Protein AF-A0A949Y1M4-F1 (afdb_monomer_lite)

pLDDT: mean 75.25, std 19.99, range [43.28, 97.19]

Structure (mmCIF, N/CA/C/O backbon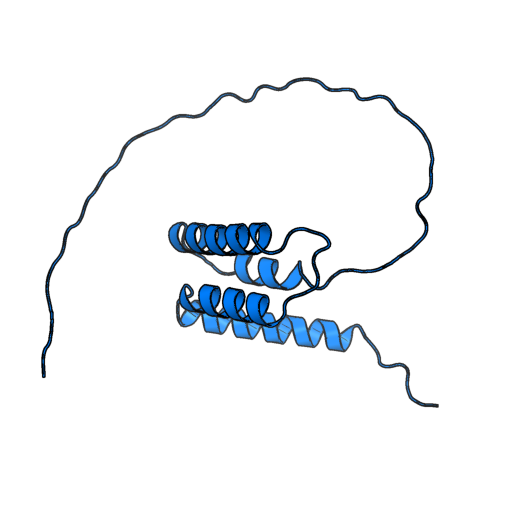e):
data_AF-A0A949Y1M4-F1
#
_entry.id   AF-A0A949Y1M4-F1
#
loop_
_atom_site.group_PDB
_atom_site.id
_atom_site.type_symbol
_atom_site.label_atom_id
_atom_site.label_alt_id
_atom_site.label_comp_id
_atom_site.label_asym_id
_atom_site.label_entity_id
_atom_site.label_seq_id
_atom_site.pdbx_PDB_ins_code
_atom_site.Cartn_x
_atom_site.Cartn_y
_atom_site.Cartn_z
_atom_site.occupancy
_atom_site.B_iso_or_equiv
_atom_site.auth_seq_id
_atom_site.auth_comp_id
_atom_site.auth_asym_id
_atom_site.auth_atom_id
_atom_site.pdbx_PDB_model_num
ATOM 1 N N . MET A 1 1 ? -15.031 -30.720 11.401 1.00 48.78 1 MET A N 1
ATOM 2 C CA . MET A 1 1 ? -14.878 -30.123 12.746 1.00 48.78 1 MET A CA 1
ATOM 3 C C . MET A 1 1 ? -13.422 -30.200 13.175 1.00 48.78 1 MET A C 1
ATOM 5 O O . MET A 1 1 ? -12.909 -31.309 13.247 1.00 48.78 1 MET A O 1
ATOM 9 N N . LYS A 1 2 ? -12.773 -29.058 13.429 1.00 43.28 2 LYS A N 1
ATOM 10 C CA . LYS A 1 2 ? -11.653 -28.899 14.378 1.00 43.28 2 LYS A CA 1
ATOM 11 C C . LYS A 1 2 ? -11.369 -27.405 14.542 1.00 43.28 2 LYS A C 1
ATOM 13 O O . LYS A 1 2 ? -10.794 -26.754 13.681 1.00 43.28 2 LYS A O 1
ATOM 18 N N . THR A 1 3 ? -11.913 -26.878 15.628 1.00 61.84 3 THR A N 1
ATOM 19 C CA . THR A 1 3 ? -11.727 -25.536 16.171 1.00 61.84 3 THR A CA 1
ATOM 20 C C . THR A 1 3 ? -10.428 -25.486 16.967 1.00 61.84 3 THR A C 1
ATOM 22 O O . THR A 1 3 ? -10.272 -26.290 17.884 1.00 61.84 3 THR A O 1
ATOM 25 N N . TYR A 1 4 ? -9.565 -24.506 16.705 1.00 66.38 4 TYR A N 1
ATOM 26 C CA . TYR A 1 4 ? -8.532 -24.098 17.659 1.00 66.38 4 TYR A CA 1
ATOM 27 C C . TYR A 1 4 ? -8.862 -22.690 18.152 1.00 66.38 4 TYR A C 1
ATOM 29 O O . TYR A 1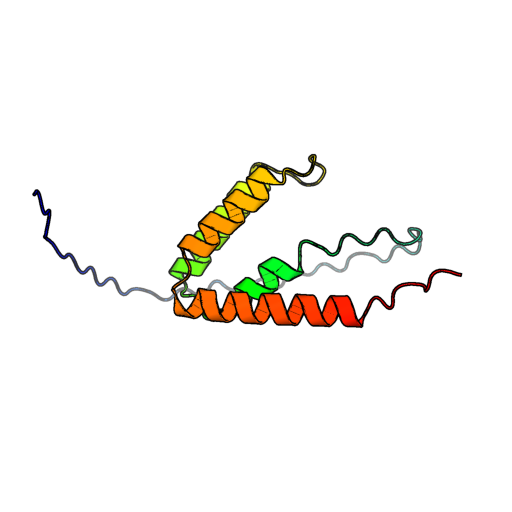 4 ? -8.671 -21.689 17.468 1.00 66.38 4 TYR A O 1
ATOM 37 N N . ARG A 1 5 ? -9.481 -22.676 19.334 1.00 59.00 5 ARG A N 1
ATOM 38 C CA . ARG A 1 5 ? -9.594 -21.538 20.248 1.00 59.00 5 ARG A CA 1
ATOM 39 C C . ARG A 1 5 ? -8.311 -21.458 21.085 1.00 59.00 5 ARG A C 1
ATOM 41 O O . ARG A 1 5 ? -7.649 -22.482 21.234 1.00 59.00 5 ARG A O 1
ATOM 48 N N . SER A 1 6 ? -8.108 -20.293 21.712 1.00 49.25 6 SER A N 1
ATOM 49 C CA . SER A 1 6 ? -7.159 -20.004 22.809 1.00 49.25 6 SER A CA 1
ATOM 50 C C . SER A 1 6 ? -5.734 -19.636 22.354 1.00 49.25 6 SER A C 1
ATOM 52 O O . SER A 1 6 ? -5.192 -20.299 21.487 1.00 49.25 6 SER A O 1
ATOM 54 N N . LEU A 1 7 ? -5.042 -18.609 22.868 1.00 51.72 7 LEU A N 1
ATOM 55 C CA . LEU A 1 7 ? -5.206 -17.794 24.080 1.00 51.72 7 LEU A CA 1
ATOM 56 C C . LEU A 1 7 ? -4.389 -16.482 23.964 1.00 51.72 7 LEU A C 1
ATOM 58 O O . LEU A 1 7 ? -3.354 -16.442 23.305 1.00 51.72 7 LEU A O 1
ATOM 62 N N . LEU A 1 8 ? -4.887 -15.449 24.653 1.00 54.25 8 LEU A N 1
ATOM 63 C CA . LEU A 1 8 ? -4.215 -14.262 25.213 1.00 54.25 8 LEU A CA 1
ATOM 64 C C . LEU A 1 8 ? -2.692 -14.347 25.402 1.00 54.25 8 LEU A C 1
ATOM 66 O O . LEU A 1 8 ? -2.249 -15.297 26.031 1.00 54.25 8 LEU A O 1
ATOM 70 N N . VAL A 1 9 ? -1.975 -13.251 25.108 1.00 50.88 9 VAL A N 1
ATOM 71 C CA . VAL A 1 9 ? -1.079 -12.582 26.081 1.00 50.88 9 VAL A CA 1
ATOM 72 C C . VAL A 1 9 ? -1.037 -11.079 25.775 1.00 50.88 9 VAL A C 1
ATOM 74 O O . VAL A 1 9 ? -0.671 -10.657 24.680 1.00 50.88 9 VAL A O 1
ATOM 77 N N . ALA A 1 10 ? -1.426 -10.276 26.764 1.00 49.97 10 ALA A N 1
ATOM 78 C CA . ALA A 1 10 ? -1.159 -8.848 26.832 1.00 49.97 10 ALA A CA 1
ATOM 79 C C . ALA A 1 10 ? 0.299 -8.622 27.256 1.00 49.97 10 ALA A C 1
ATOM 81 O O . ALA A 1 10 ? 0.754 -9.238 28.217 1.00 49.97 10 ALA A O 1
ATOM 82 N N . ALA A 1 11 ? 1.005 -7.711 26.592 1.00 56.59 11 ALA A N 1
ATOM 83 C CA . ALA A 1 11 ? 2.277 -7.192 27.080 1.00 56.59 11 ALA A CA 1
ATOM 84 C C . ALA A 1 11 ? 2.285 -5.668 26.936 1.00 56.59 11 ALA A C 1
ATOM 86 O O . ALA A 1 11 ? 2.531 -5.107 25.871 1.00 56.59 11 ALA A O 1
ATOM 87 N N . LEU A 1 12 ? 1.951 -5.023 28.053 1.00 49.97 12 LEU A N 1
ATOM 88 C CA . LEU A 1 12 ? 2.283 -3.643 28.366 1.00 49.97 12 LEU A CA 1
ATOM 89 C C . LEU A 1 12 ? 3.812 -3.514 28.418 1.00 49.97 12 LEU A C 1
ATOM 91 O O . LEU A 1 12 ? 4.437 -4.111 29.291 1.00 49.97 12 LEU A O 1
ATOM 95 N N . CYS A 1 13 ? 4.392 -2.673 27.567 1.00 48.31 13 CYS A N 1
ATOM 96 C CA . CYS A 1 13 ? 5.678 -2.040 27.846 1.00 48.31 13 CYS A CA 1
ATOM 97 C C . CYS A 1 13 ? 5.569 -0.549 27.518 1.00 48.31 13 CYS A C 1
ATOM 99 O O . CYS A 1 13 ? 5.557 -0.142 26.359 1.00 48.31 13 CYS A O 1
ATOM 101 N N . ALA A 1 14 ? 5.446 0.248 28.577 1.00 52.06 14 ALA A N 1
ATOM 102 C CA . ALA A 1 14 ? 5.830 1.653 28.594 1.00 52.06 14 ALA A CA 1
ATOM 103 C C . ALA A 1 14 ? 7.368 1.775 28.636 1.00 52.06 14 ALA A C 1
ATOM 105 O O . ALA A 1 14 ? 8.020 0.796 28.994 1.00 52.06 14 ALA A O 1
ATOM 106 N N . LEU A 1 15 ? 7.880 2.992 28.370 1.00 49.84 15 LEU A N 1
ATOM 107 C CA . LEU A 1 15 ? 9.282 3.490 28.378 1.00 49.84 15 LEU A CA 1
ATOM 108 C C . LEU A 1 15 ? 9.794 3.789 26.954 1.00 49.84 15 LEU A C 1
ATOM 110 O O . LEU A 1 15 ? 9.632 2.972 26.062 1.00 49.84 15 LEU A O 1
ATOM 114 N N . ALA A 1 16 ? 10.450 4.906 26.637 1.00 52.03 16 ALA A N 1
ATOM 115 C CA . ALA A 1 16 ? 10.819 6.108 27.376 1.00 52.03 16 ALA A CA 1
ATOM 116 C C . ALA A 1 16 ? 11.228 7.201 26.361 1.00 52.03 16 ALA A C 1
ATOM 118 O O . ALA A 1 16 ? 11.485 6.930 25.190 1.00 52.03 16 ALA A O 1
ATOM 119 N N . VAL A 1 17 ? 11.276 8.435 26.858 1.00 54.06 17 VAL A N 1
ATOM 120 C CA . VAL A 1 17 ? 11.705 9.682 26.211 1.00 54.06 17 VAL A CA 1
ATOM 121 C C . VAL A 1 17 ? 13.127 9.601 25.637 1.00 54.06 17 VAL A C 1
ATOM 123 O O . VAL A 1 17 ? 14.032 9.079 26.281 1.00 54.06 17 VAL A O 1
ATOM 126 N N . GLY A 1 18 ? 13.334 10.225 24.474 1.00 44.38 18 GLY A N 1
ATOM 127 C CA . GLY A 1 18 ? 14.658 10.542 23.937 1.00 44.38 18 GLY A CA 1
ATOM 128 C C . GLY A 1 18 ? 14.554 11.398 22.676 1.00 44.38 18 GLY A C 1
ATOM 129 O O . GLY A 1 18 ? 14.361 10.870 21.586 1.00 44.38 18 GLY A O 1
ATOM 130 N N . ALA A 1 19 ? 14.649 12.720 22.824 1.00 46.59 19 ALA A N 1
ATOM 131 C CA . ALA A 1 19 ? 14.777 13.652 21.706 1.00 46.59 19 ALA A CA 1
ATOM 132 C C . ALA A 1 19 ? 16.255 13.750 21.286 1.00 46.59 19 ALA A C 1
ATOM 134 O O . ALA A 1 19 ? 17.078 14.118 22.127 1.00 46.59 19 ALA A O 1
ATOM 135 N N . PRO A 1 20 ? 16.625 13.465 20.024 1.00 51.38 20 PRO A N 1
ATOM 136 C CA . PRO A 1 20 ? 17.943 13.813 19.521 1.00 51.38 20 PRO A CA 1
ATOM 137 C C . PRO A 1 20 ? 17.950 15.249 18.977 1.00 51.38 20 PRO A C 1
ATOM 139 O O . PRO A 1 20 ? 17.047 15.681 18.260 1.00 51.38 20 PRO A O 1
ATOM 142 N N . ALA A 1 21 ? 18.992 15.973 19.376 1.00 49.97 21 ALA A N 1
ATOM 143 C CA . ALA A 1 21 ? 19.300 17.353 19.046 1.00 49.97 21 ALA A CA 1
ATOM 144 C C . ALA A 1 21 ? 19.302 17.641 17.533 1.00 49.97 21 ALA A C 1
ATOM 146 O O . ALA A 1 21 ? 19.820 16.865 16.731 1.00 49.97 21 ALA A O 1
ATOM 147 N N . LEU A 1 22 ? 18.763 18.804 17.159 1.00 49.12 22 LEU A N 1
ATOM 148 C CA . LEU A 1 22 ? 18.886 19.379 15.822 1.00 49.12 22 LEU A CA 1
ATOM 149 C C . LEU A 1 22 ? 20.293 19.969 15.652 1.00 49.12 22 LEU A C 1
ATOM 151 O O . LEU A 1 22 ? 20.603 21.018 16.212 1.00 49.12 22 LEU A O 1
ATOM 155 N N . SER A 1 23 ? 21.135 19.312 14.857 1.00 50.69 23 SER A N 1
ATOM 156 C CA . SER A 1 23 ? 22.326 19.934 14.275 1.00 50.69 23 SER A CA 1
ATOM 157 C C . SER A 1 23 ? 21.911 20.757 13.054 1.00 50.69 23 SER A C 1
ATOM 159 O O . SER A 1 23 ? 21.496 20.204 12.038 1.00 50.69 23 SER A O 1
ATOM 161 N N . LEU A 1 24 ? 22.023 22.081 13.154 1.00 56.19 24 LEU A N 1
ATOM 162 C CA . LEU A 1 24 ? 21.994 22.994 12.012 1.00 56.19 24 LEU A CA 1
ATOM 163 C C . LEU A 1 24 ? 23.425 23.091 11.472 1.00 56.19 24 LEU A C 1
ATOM 165 O O . LEU A 1 24 ? 24.249 23.804 12.039 1.00 56.19 24 LEU A O 1
ATOM 169 N N . ALA A 1 25 ? 23.729 22.327 10.423 1.00 51.12 25 ALA A N 1
ATOM 170 C CA . ALA A 1 25 ? 24.955 22.491 9.655 1.00 51.12 25 ALA A CA 1
ATOM 171 C C . ALA A 1 25 ? 24.642 23.236 8.355 1.00 51.12 25 ALA A C 1
ATOM 173 O O . ALA A 1 25 ? 23.790 22.831 7.564 1.00 51.12 25 ALA A O 1
ATOM 174 N N . ASP A 1 26 ? 25.351 24.347 8.223 1.00 50.31 26 ASP A N 1
ATOM 175 C CA . ASP A 1 26 ? 25.450 25.274 7.111 1.00 50.31 26 ASP A CA 1
ATOM 176 C C . ASP A 1 26 ? 25.868 24.572 5.806 1.00 50.31 26 ASP A C 1
ATOM 178 O O . ASP A 1 26 ? 26.757 23.717 5.795 1.00 50.31 26 ASP A O 1
ATOM 182 N N . SER A 1 27 ? 25.218 24.914 4.695 1.00 52.00 27 SER A N 1
ATOM 183 C CA . SER A 1 27 ? 25.702 24.612 3.344 1.00 52.00 27 SER A CA 1
ATOM 184 C C . SER A 1 27 ? 25.136 25.641 2.373 1.00 52.00 27 SER A C 1
ATOM 186 O O . SER A 1 27 ? 24.126 25.424 1.703 1.00 52.00 27 SER A O 1
ATOM 188 N N . ILE A 1 28 ? 25.806 26.788 2.313 1.00 50.84 28 ILE A N 1
ATOM 189 C CA . ILE A 1 28 ? 25.755 27.698 1.169 1.00 50.84 28 ILE A CA 1
ATOM 190 C C . ILE A 1 28 ? 26.469 27.041 -0.021 1.00 50.84 28 ILE A C 1
ATOM 192 O O . ILE A 1 28 ? 27.693 27.049 -0.124 1.00 50.84 28 ILE A O 1
ATOM 196 N N . SER A 1 29 ? 25.700 26.438 -0.926 1.00 53.34 29 SER A N 1
ATOM 197 C CA . SER A 1 29 ? 26.195 26.018 -2.240 1.00 53.34 29 SER A CA 1
ATOM 198 C C . SER A 1 29 ? 25.868 27.080 -3.284 1.00 53.34 29 SER A C 1
ATOM 200 O O . SER A 1 29 ? 24.715 27.275 -3.658 1.00 53.34 29 SER A O 1
ATOM 202 N N . ASP A 1 30 ? 26.929 27.792 -3.656 1.00 46.94 30 ASP A N 1
ATOM 203 C CA . ASP A 1 30 ? 27.357 28.138 -5.013 1.00 46.94 30 ASP A CA 1
ATOM 204 C C . ASP A 1 30 ? 26.278 28.182 -6.112 1.00 46.94 30 ASP A C 1
ATOM 206 O O . ASP A 1 30 ? 25.680 27.179 -6.508 1.00 46.94 30 ASP A O 1
ATOM 210 N N . ALA A 1 31 ? 26.067 29.390 -6.631 1.00 45.16 31 ALA A N 1
ATOM 211 C CA . ALA A 1 31 ? 25.196 29.671 -7.754 1.00 45.16 31 ALA A CA 1
ATOM 212 C C . ALA A 1 31 ? 25.909 29.366 -9.082 1.00 45.16 31 ALA A C 1
ATOM 214 O O . ALA A 1 31 ? 26.753 30.137 -9.531 1.00 45.16 31 ALA A O 1
ATOM 215 N N . THR A 1 32 ? 25.497 28.297 -9.765 1.00 55.91 32 THR A N 1
ATOM 216 C CA . THR A 1 32 ? 25.799 28.083 -11.189 1.00 55.91 32 THR A CA 1
ATOM 217 C C . THR A 1 32 ? 24.553 28.387 -12.035 1.00 55.91 32 THR A C 1
ATOM 219 O O . THR A 1 32 ? 23.504 27.777 -11.810 1.00 55.91 32 THR A O 1
ATOM 222 N N . PRO A 1 33 ? 24.608 29.310 -13.014 1.00 51.59 33 PRO A N 1
ATOM 223 C CA . PRO A 1 33 ? 23.480 29.585 -13.893 1.00 51.59 33 PRO A CA 1
ATOM 224 C C . PRO A 1 33 ? 23.446 28.647 -15.110 1.00 51.59 33 PRO A C 1
ATOM 226 O O . PRO A 1 33 ? 24.425 28.493 -15.832 1.00 51.59 33 PRO A O 1
ATOM 229 N N . GLY A 1 34 ? 22.250 28.120 -15.387 1.00 54.72 34 GLY A N 1
ATOM 230 C CA . GLY A 1 34 ? 21.713 28.045 -16.748 1.00 54.72 34 GLY A CA 1
ATOM 231 C C . GLY A 1 34 ? 22.158 26.885 -17.639 1.00 54.72 34 GLY A C 1
ATOM 232 O O . GLY A 1 34 ? 22.956 27.052 -18.553 1.00 54.72 34 GLY A O 1
ATOM 233 N N . THR A 1 35 ? 21.492 25.739 -17.513 1.00 50.72 35 THR A N 1
ATOM 234 C CA . THR A 1 35 ? 21.181 24.891 -18.675 1.00 50.72 35 THR A CA 1
ATOM 235 C C . THR A 1 35 ? 19.724 24.465 -18.557 1.00 50.72 35 THR A C 1
ATOM 237 O O . THR A 1 35 ? 19.330 23.814 -17.594 1.00 50.72 35 THR A O 1
ATOM 240 N N . THR A 1 36 ? 18.906 24.907 -19.506 1.00 59.91 36 THR A N 1
ATOM 241 C CA . THR A 1 36 ? 17.478 24.612 -19.646 1.00 59.91 36 THR A CA 1
ATOM 242 C C . THR A 1 36 ? 17.273 23.165 -20.107 1.00 59.91 36 THR A C 1
ATOM 244 O O . THR A 1 36 ? 17.645 22.842 -21.236 1.00 59.91 36 THR A O 1
ATOM 247 N N . PRO A 1 37 ? 16.643 22.275 -19.315 1.00 49.56 37 PRO A N 1
ATOM 248 C CA . PRO A 1 37 ? 16.116 21.032 -19.854 1.00 49.56 37 PRO A CA 1
ATOM 249 C C . PRO A 1 37 ? 14.782 21.298 -20.561 1.00 49.56 37 PRO A C 1
ATOM 251 O O . PRO A 1 37 ? 13.849 21.879 -20.005 1.00 49.56 37 PRO A O 1
ATOM 254 N N . ALA A 1 38 ? 14.730 20.866 -21.817 1.00 52.94 38 ALA A N 1
ATOM 255 C CA . ALA A 1 38 ? 13.561 20.891 -22.673 1.00 52.94 38 ALA A CA 1
ATOM 256 C C . ALA A 1 38 ? 12.381 20.075 -22.106 1.00 52.94 38 ALA A C 1
ATOM 258 O O . ALA A 1 38 ? 12.527 19.147 -21.312 1.00 52.94 38 ALA A O 1
ATOM 259 N N . SER A 1 39 ? 11.203 20.481 -22.568 1.00 53.12 39 SER A N 1
ATOM 260 C CA . SER A 1 39 ? 9.852 20.100 -22.166 1.00 53.12 39 SER A CA 1
ATOM 261 C C . SER A 1 39 ? 9.544 18.598 -22.033 1.00 53.12 39 SER A C 1
ATOM 263 O O . SER A 1 39 ? 9.762 17.810 -22.946 1.00 53.12 39 SER A O 1
ATOM 265 N N . SER A 1 40 ? 8.851 18.292 -20.931 1.00 53.88 40 SER A N 1
ATOM 266 C CA . SER A 1 40 ? 7.550 17.602 -20.897 1.00 53.88 40 SER A CA 1
ATOM 267 C C . SER A 1 40 ? 7.446 16.163 -21.417 1.00 53.88 40 SER A C 1
ATOM 269 O O . SER A 1 40 ? 6.890 15.902 -22.478 1.00 53.88 40 SER A O 1
ATOM 271 N N . ALA A 1 41 ? 7.790 15.203 -20.556 1.00 49.41 41 ALA A N 1
ATOM 272 C CA . ALA A 1 41 ? 7.141 13.892 -20.545 1.00 49.41 41 ALA A CA 1
ATOM 273 C C . ALA A 1 41 ? 6.499 13.696 -19.167 1.00 49.41 41 ALA A C 1
ATOM 275 O O . ALA A 1 41 ? 7.193 13.391 -18.203 1.00 49.41 41 ALA A O 1
ATOM 276 N N . ALA A 1 42 ? 5.191 13.938 -19.053 1.00 58.28 42 ALA A N 1
ATOM 277 C CA . ALA A 1 42 ? 4.446 13.827 -17.801 1.00 58.28 42 ALA A CA 1
ATOM 278 C C . ALA A 1 42 ? 4.356 12.362 -17.324 1.00 58.28 42 ALA A C 1
ATOM 280 O O . ALA A 1 42 ? 3.640 11.569 -17.939 1.00 58.28 42 ALA A O 1
ATOM 281 N N . PRO A 1 43 ? 4.978 11.974 -16.192 1.00 48.53 43 PRO A N 1
ATOM 282 C CA . PRO A 1 43 ? 4.812 10.657 -15.600 1.00 48.53 43 PRO A CA 1
ATOM 283 C C . PRO A 1 43 ? 4.015 10.822 -14.295 1.00 48.53 43 PRO A C 1
ATOM 285 O O . PRO A 1 43 ? 4.566 10.784 -13.195 1.00 48.53 43 PRO A O 1
ATOM 288 N N . HIS A 1 44 ? 2.703 11.060 -14.390 1.00 50.31 44 HIS A N 1
ATOM 289 C CA . HIS A 1 44 ? 1.869 11.424 -13.228 1.00 50.31 44 HIS A CA 1
ATOM 290 C C . HIS A 1 44 ? 0.929 10.319 -12.722 1.00 50.31 44 HIS A C 1
ATOM 292 O O . HIS A 1 44 ? -0.080 10.607 -12.089 1.00 50.31 44 HIS A O 1
ATOM 298 N N . HIS A 1 45 ? 1.251 9.038 -12.929 1.00 51.44 45 HIS A N 1
ATOM 299 C CA . HIS A 1 45 ? 0.333 7.960 -12.528 1.00 51.44 45 HIS A CA 1
ATOM 300 C C . HIS A 1 45 ? 0.573 7.359 -11.133 1.00 51.44 45 HIS A C 1
ATOM 302 O O . HIS A 1 45 ? -0.330 6.738 -10.578 1.00 51.44 45 HIS A O 1
ATOM 308 N N . HIS A 1 46 ? 1.760 7.529 -10.544 1.00 52.91 46 HIS A N 1
ATOM 309 C CA . HIS A 1 46 ? 2.109 6.854 -9.285 1.00 52.91 46 HIS A CA 1
ATOM 310 C C . HIS A 1 46 ? 1.770 7.646 -8.018 1.00 52.91 46 HIS A C 1
ATOM 312 O O . HIS A 1 46 ? 1.569 7.039 -6.970 1.00 52.91 46 HIS A O 1
ATOM 318 N N . ARG A 1 47 ? 1.705 8.982 -8.099 1.00 60.38 47 ARG A N 1
ATOM 319 C CA . ARG A 1 47 ? 1.526 9.839 -6.914 1.00 60.38 47 ARG A CA 1
ATOM 320 C C . ARG A 1 47 ? 0.094 9.814 -6.371 1.00 60.38 47 ARG A C 1
ATOM 322 O O . ARG A 1 47 ? -0.088 9.956 -5.171 1.00 60.38 47 ARG A O 1
ATOM 329 N N . GLY A 1 48 ? -0.901 9.592 -7.235 1.00 78.31 48 GLY A N 1
ATOM 330 C CA . GLY A 1 48 ? -2.315 9.631 -6.845 1.00 78.31 48 GLY A CA 1
ATOM 331 C C . GLY A 1 48 ? -2.717 8.496 -5.904 1.00 78.31 48 GLY A C 1
ATOM 332 O O . GLY A 1 48 ? -3.392 8.723 -4.909 1.00 78.31 48 GLY A O 1
ATOM 333 N N . TRP A 1 49 ? -2.258 7.272 -6.166 1.00 84.56 49 TRP A N 1
ATOM 334 C CA . TRP A 1 49 ? -2.699 6.116 -5.385 1.00 84.56 49 TRP A CA 1
ATOM 335 C C . TRP A 1 49 ? -2.141 6.084 -3.960 1.00 84.56 49 TRP A C 1
ATOM 337 O O . TRP A 1 49 ? -2.889 5.881 -3.006 1.00 84.56 49 TRP A O 1
ATOM 347 N N . THR A 1 50 ? -0.842 6.340 -3.792 1.00 83.25 50 THR A N 1
ATOM 348 C CA . THR A 1 50 ? -0.248 6.439 -2.454 1.00 83.25 50 THR A CA 1
ATOM 349 C C . THR A 1 50 ? -0.822 7.612 -1.666 1.00 83.25 50 THR A C 1
ATOM 351 O O . THR A 1 50 ? -1.008 7.476 -0.460 1.00 83.25 50 THR A O 1
ATOM 354 N N . ALA A 1 51 ? -1.151 8.727 -2.328 1.00 86.44 51 ALA A N 1
ATOM 355 C CA . ALA A 1 51 ? -1.824 9.851 -1.683 1.00 86.44 51 ALA A CA 1
ATOM 356 C C . ALA A 1 51 ? -3.216 9.461 -1.152 1.00 86.44 51 ALA A C 1
ATOM 358 O O . ALA A 1 51 ? -3.522 9.766 -0.004 1.00 86.44 51 ALA A O 1
ATOM 359 N N . MET A 1 52 ? -4.014 8.709 -1.924 1.00 89.38 52 MET A N 1
ATOM 360 C CA . MET A 1 52 ? -5.324 8.219 -1.462 1.00 89.38 52 MET A CA 1
ATOM 361 C C . MET A 1 52 ? -5.210 7.340 -0.210 1.00 89.38 52 MET A C 1
ATOM 363 O O . MET A 1 52 ? -6.004 7.477 0.715 1.00 89.38 52 MET A O 1
ATOM 367 N N . ILE A 1 53 ? -4.204 6.461 -0.142 1.00 89.06 53 ILE A N 1
ATOM 368 C CA . ILE A 1 53 ? -3.976 5.619 1.044 1.00 89.06 53 ILE A CA 1
ATOM 369 C 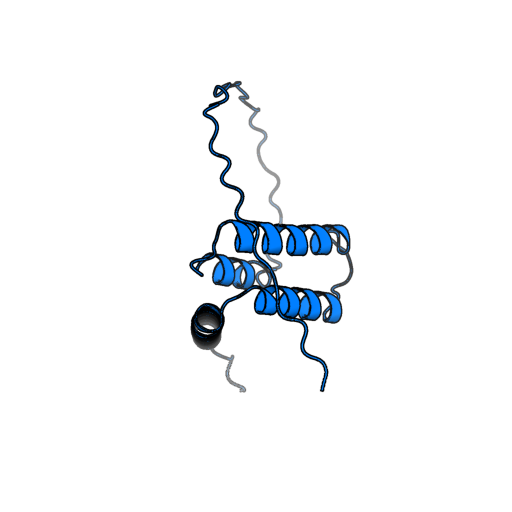C . ILE A 1 53 ? -3.592 6.461 2.265 1.00 89.06 53 ILE A C 1
ATOM 371 O O . ILE A 1 53 ? -4.028 6.160 3.370 1.00 89.06 53 ILE A O 1
ATOM 375 N N . GLN A 1 54 ? -2.808 7.525 2.079 1.00 88.12 54 GLN A N 1
ATOM 376 C CA . GLN A 1 54 ? -2.415 8.427 3.167 1.00 88.12 54 GLN A CA 1
ATOM 377 C C . GLN A 1 54 ? -3.587 9.249 3.728 1.00 88.12 54 GLN A C 1
ATOM 379 O O . GLN A 1 54 ? -3.507 9.698 4.865 1.00 88.12 54 GLN A O 1
ATOM 384 N N . GLN A 1 55 ? -4.671 9.428 2.965 1.00 89.69 55 GLN A N 1
ATOM 385 C CA . GLN A 1 55 ? -5.905 10.080 3.431 1.00 89.69 55 GLN A CA 1
ATOM 386 C C . GLN A 1 55 ? -6.806 9.156 4.271 1.00 89.69 55 GLN A C 1
ATOM 388 O O . GLN A 1 55 ? -7.830 9.588 4.818 1.00 89.69 55 GLN A O 1
ATOM 393 N N . LEU A 1 56 ? -6.470 7.868 4.351 1.00 92.25 56 LEU A N 1
ATOM 394 C CA . LEU A 1 56 ? -7.136 6.941 5.251 1.00 92.25 56 LEU A CA 1
ATOM 395 C C . LEU A 1 56 ? -6.583 7.130 6.665 1.00 92.25 56 LEU A C 1
ATOM 397 O O . LEU A 1 56 ? -5.383 7.316 6.860 1.00 92.25 56 LEU A O 1
ATOM 401 N N . ASP A 1 57 ? -7.458 7.020 7.658 1.00 93.06 57 ASP A N 1
ATOM 402 C CA . ASP A 1 57 ? -7.099 7.055 9.076 1.00 93.06 57 ASP A CA 1
ATOM 403 C C . ASP A 1 57 ? -6.426 5.726 9.469 1.00 93.06 57 ASP A C 1
ATOM 405 O O . ASP A 1 57 ? -7.030 4.851 10.092 1.00 93.06 57 ASP A O 1
ATOM 409 N N . LEU A 1 58 ? -5.197 5.519 8.988 1.00 94.12 58 LEU A N 1
ATOM 410 C CA . LEU A 1 58 ? -4.415 4.300 9.189 1.00 94.12 58 LEU A CA 1
ATOM 411 C C . LEU A 1 58 ? -3.786 4.290 10.581 1.00 94.12 58 LEU A C 1
ATOM 413 O O . LEU A 1 58 ? -3.153 5.269 10.982 1.00 94.12 58 LEU A O 1
ATOM 417 N N . SER A 1 59 ? -3.857 3.153 11.275 1.00 96.62 59 SER A N 1
ATOM 418 C CA . SER A 1 59 ? -3.100 2.973 12.516 1.00 96.62 59 SER A CA 1
ATOM 419 C C . SER A 1 59 ? -1.591 2.969 12.243 1.00 96.62 59 SER A C 1
ATOM 421 O O . SER A 1 59 ? -1.145 2.621 11.147 1.00 96.62 59 SER A O 1
ATOM 423 N N . GLN A 1 60 ? -0.776 3.296 13.252 1.00 95.38 60 GLN A N 1
ATOM 424 C CA . GLN A 1 60 ? 0.689 3.267 13.121 1.00 95.38 60 GLN A CA 1
ATOM 425 C C . GLN A 1 60 ? 1.204 1.898 12.645 1.00 95.38 60 GLN A C 1
ATOM 427 O O . GLN A 1 60 ? 2.102 1.820 11.806 1.00 95.38 60 GLN A O 1
ATOM 432 N N . GLN A 1 61 ? 0.587 0.813 13.121 1.00 95.69 61 GLN A N 1
ATOM 433 C CA . GLN A 1 61 ? 0.926 -0.544 12.699 1.00 95.69 61 GLN A CA 1
ATOM 434 C C . GLN A 1 61 ? 0.593 -0.786 11.218 1.00 95.69 61 GLN A C 1
ATOM 436 O O . GLN A 1 61 ? 1.430 -1.318 10.488 1.00 95.69 61 GLN A O 1
ATOM 441 N N . GLN A 1 62 ? -0.589 -0.364 10.748 1.00 95.62 62 GLN A N 1
ATOM 442 C CA . GLN A 1 62 ? -0.964 -0.481 9.333 1.00 95.62 62 GLN A CA 1
ATOM 443 C C . GLN A 1 62 ? -0.007 0.325 8.443 1.00 95.62 62 GLN A C 1
ATOM 445 O O . GLN A 1 62 ? 0.459 -0.177 7.421 1.00 95.62 62 GLN A O 1
ATOM 450 N N . GLN A 1 63 ? 0.345 1.549 8.853 1.00 95.56 63 GLN A N 1
ATOM 451 C CA . GLN A 1 63 ? 1.301 2.394 8.131 1.00 95.56 63 GLN A CA 1
ATOM 452 C C . GLN A 1 63 ? 2.676 1.726 8.009 1.00 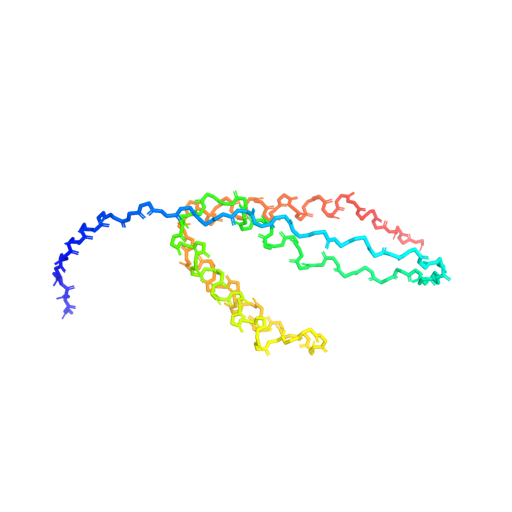95.56 63 GLN A C 1
ATOM 454 O O . GLN A 1 63 ? 3.259 1.719 6.923 1.00 95.56 63 GLN A O 1
ATOM 459 N N . ALA A 1 64 ? 3.185 1.130 9.092 1.00 96.38 64 ALA A N 1
ATOM 460 C CA . ALA A 1 64 ? 4.464 0.424 9.087 1.00 96.38 64 ALA A CA 1
ATOM 461 C C . ALA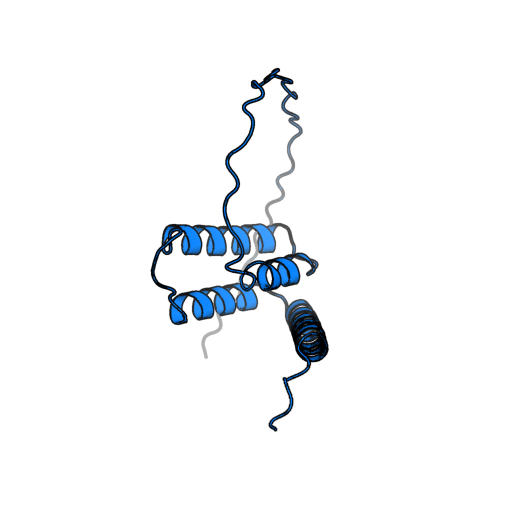 A 1 64 ? 4.450 -0.792 8.142 1.00 96.38 64 ALA A C 1
ATOM 463 O O . ALA A 1 64 ? 5.387 -0.982 7.358 1.00 96.38 64 ALA A O 1
ATOM 464 N N . GLN A 1 65 ? 3.368 -1.578 8.154 1.00 96.38 65 GLN A N 1
ATOM 465 C CA . GLN A 1 65 ? 3.203 -2.721 7.250 1.00 96.38 65 GLN A CA 1
ATOM 466 C C . GLN A 1 65 ? 3.156 -2.274 5.782 1.00 96.38 65 GLN A C 1
ATOM 468 O O . GLN A 1 65 ? 3.923 -2.775 4.959 1.00 96.38 65 GLN A O 1
ATOM 473 N N . ILE A 1 66 ? 2.337 -1.268 5.462 1.00 95.50 66 ILE A N 1
ATOM 474 C CA . ILE A 1 66 ? 2.220 -0.712 4.105 1.00 95.50 66 ILE A CA 1
ATOM 475 C C . ILE A 1 66 ? 3.567 -0.153 3.626 1.00 95.50 66 ILE A C 1
ATOM 477 O O . ILE A 1 66 ? 3.990 -0.425 2.501 1.00 95.50 66 ILE A O 1
ATOM 481 N N . LYS A 1 67 ? 4.283 0.587 4.482 1.00 95.00 67 LYS A N 1
ATOM 482 C CA . LYS A 1 67 ? 5.612 1.130 4.165 1.00 95.00 67 LYS A CA 1
ATOM 483 C C . LYS A 1 67 ? 6.612 0.023 3.836 1.00 95.00 67 LYS A C 1
ATOM 485 O O . LYS A 1 67 ? 7.397 0.183 2.900 1.00 95.00 67 LYS A O 1
ATOM 490 N N . THR A 1 68 ? 6.567 -1.086 4.570 1.00 97.19 68 THR A N 1
ATOM 491 C CA . THR A 1 68 ? 7.420 -2.255 4.319 1.00 97.19 68 THR A CA 1
ATOM 492 C C . THR A 1 68 ? 7.117 -2.856 2.946 1.00 97.19 68 THR A C 1
ATOM 494 O O . THR A 1 68 ? 8.029 -2.997 2.136 1.00 97.19 68 THR A O 1
ATOM 497 N N . LEU A 1 69 ? 5.840 -3.099 2.626 1.00 96.25 69 LEU A N 1
ATOM 498 C CA . LEU A 1 69 ? 5.426 -3.630 1.320 1.00 96.25 69 LEU A CA 1
ATOM 499 C C . LEU A 1 69 ? 5.865 -2.732 0.154 1.00 96.25 69 LEU A C 1
ATOM 501 O O . LEU A 1 69 ? 6.430 -3.213 -0.827 1.00 96.25 69 LEU A O 1
ATOM 505 N N . ILE A 1 70 ? 5.665 -1.415 0.279 1.00 94.12 70 ILE A N 1
ATOM 506 C CA . ILE A 1 70 ? 6.086 -0.444 -0.741 1.00 94.12 70 ILE A CA 1
ATOM 507 C C . ILE A 1 70 ? 7.610 -0.435 -0.887 1.00 94.12 70 ILE A C 1
ATOM 509 O O . ILE A 1 70 ? 8.118 -0.352 -2.004 1.00 94.12 70 ILE A O 1
ATOM 513 N N . THR A 1 71 ? 8.348 -0.504 0.222 1.00 94.94 71 THR A N 1
ATOM 514 C CA . THR A 1 71 ? 9.818 -0.519 0.197 1.00 94.94 71 THR A CA 1
ATOM 515 C C . THR A 1 71 ? 10.333 -1.769 -0.508 1.00 94.94 71 THR A C 1
ATOM 517 O O . THR A 1 71 ? 11.144 -1.639 -1.423 1.00 94.94 71 THR A O 1
ATOM 520 N N . ASN A 1 72 ? 9.790 -2.942 -0.174 1.00 95.56 72 ASN A N 1
ATOM 521 C CA . ASN A 1 72 ? 10.146 -4.211 -0.811 1.00 95.56 72 ASN A CA 1
ATOM 522 C C . ASN A 1 72 ? 9.842 -4.187 -2.314 1.00 95.56 72 ASN A C 1
ATOM 524 O O . ASN A 1 72 ? 10.692 -4.540 -3.128 1.00 95.56 72 ASN A O 1
ATOM 528 N N . TYR A 1 73 ? 8.663 -3.687 -2.701 1.00 94.69 73 TYR A N 1
ATOM 529 C CA . TYR A 1 73 ? 8.309 -3.518 -4.109 1.00 94.69 73 TYR A CA 1
ATOM 530 C C . TYR A 1 73 ? 9.290 -2.582 -4.834 1.00 94.69 73 TYR A C 1
ATOM 532 O O . TYR A 1 73 ? 9.763 -2.895 -5.921 1.00 94.69 73 TYR A O 1
ATOM 540 N N . LYS A 1 74 ? 9.647 -1.440 -4.234 1.00 92.62 74 LYS A N 1
ATOM 541 C CA . LYS A 1 74 ? 10.605 -0.493 -4.833 1.00 92.62 74 LYS A CA 1
ATOM 542 C C . LYS A 1 74 ? 12.012 -1.074 -4.974 1.00 92.62 74 LYS A C 1
ATOM 544 O O . LYS A 1 74 ? 12.724 -0.683 -5.893 1.00 92.62 74 LYS A O 1
ATOM 549 N N . GLN A 1 75 ? 12.421 -1.950 -4.059 1.00 95.19 75 GLN A N 1
ATOM 550 C CA . GLN A 1 75 ? 13.703 -2.650 -4.140 1.00 95.19 75 GLN A CA 1
ATOM 551 C C . GLN A 1 75 ? 13.702 -3.684 -5.272 1.00 95.19 75 GLN A C 1
ATOM 553 O O . GLN A 1 75 ? 14.675 -3.758 -6.015 1.00 95.19 75 GLN A O 1
ATOM 558 N N . ALA A 1 76 ? 12.602 -4.425 -5.441 1.00 94.56 76 ALA A N 1
ATOM 559 C CA . ALA A 1 76 ? 12.441 -5.389 -6.530 1.00 94.56 76 ALA A CA 1
ATOM 560 C C . ALA A 1 76 ? 12.281 -4.722 -7.910 1.00 94.56 76 ALA A C 1
ATOM 562 O O . ALA A 1 76 ? 12.710 -5.274 -8.919 1.00 94.56 76 ALA A O 1
ATOM 563 N N . HIS A 1 77 ? 11.700 -3.519 -7.954 1.00 93.38 77 HIS A N 1
ATOM 564 C CA . HIS A 1 77 ? 11.458 -2.753 -9.178 1.00 93.38 77 HIS A CA 1
ATOM 565 C C . HIS A 1 77 ? 12.170 -1.391 -9.115 1.00 93.38 77 HIS A C 1
ATOM 567 O O . HIS A 1 77 ? 11.530 -0.362 -8.850 1.00 93.38 77 HIS A O 1
ATOM 573 N N . PRO A 1 78 ? 13.498 -1.350 -9.343 1.00 90.56 78 PRO A N 1
ATOM 574 C CA . PRO A 1 78 ? 14.267 -0.113 -9.292 1.00 90.56 78 PRO A CA 1
ATOM 575 C C . PRO A 1 78 ? 13.832 0.865 -10.390 1.00 90.56 78 PRO A C 1
ATOM 577 O O . PRO A 1 78 ? 13.245 0.493 -11.411 1.00 90.56 78 PRO A O 1
ATOM 580 N N . LYS A 1 79 ? 14.130 2.151 -10.191 1.00 87.00 79 LYS A N 1
ATOM 581 C CA . LYS A 1 79 ? 13.783 3.207 -11.151 1.00 87.00 79 LYS A CA 1
ATOM 582 C C . LYS A 1 79 ? 14.412 2.903 -12.520 1.00 87.00 79 LYS A C 1
ATOM 584 O O . LYS A 1 79 ? 15.616 2.703 -12.604 1.00 87.00 79 LYS A O 1
ATOM 589 N N . GLY A 1 80 ? 13.593 2.896 -13.574 1.00 88.69 80 GLY A N 1
ATOM 590 C CA . GLY A 1 80 ? 14.021 2.576 -14.943 1.00 88.69 80 GLY A CA 1
ATOM 591 C C . GLY A 1 80 ? 13.805 1.117 -15.360 1.00 88.69 80 GLY A C 1
ATOM 592 O O . GLY A 1 80 ? 13.968 0.809 -16.535 1.00 88.69 80 GLY A O 1
ATOM 593 N N . SER A 1 81 ? 13.396 0.237 -14.439 1.00 91.00 81 SER A N 1
ATOM 594 C CA . SER A 1 81 ? 12.955 -1.121 -14.787 1.00 91.00 81 SER A CA 1
ATOM 595 C C . SER A 1 81 ? 11.661 -1.114 -15.611 1.00 91.00 81 SER A C 1
ATOM 597 O O . SER A 1 81 ? 10.862 -0.171 -15.546 1.00 91.00 81 SER A O 1
ATOM 599 N N . GLN A 1 82 ? 11.452 -2.177 -16.395 1.00 91.69 82 GLN A N 1
ATOM 600 C CA . GLN A 1 82 ? 10.221 -2.360 -17.157 1.00 91.69 82 GLN A CA 1
ATOM 601 C C . GLN A 1 82 ? 9.018 -2.442 -16.196 1.00 91.69 82 GLN A C 1
ATOM 603 O O . GLN A 1 82 ? 9.098 -3.136 -15.179 1.00 91.69 82 GLN A O 1
ATOM 608 N N . PRO A 1 83 ? 7.897 -1.755 -16.488 1.00 89.81 83 PRO A N 1
ATOM 609 C CA . PRO A 1 83 ? 6.705 -1.837 -15.655 1.00 89.81 83 PRO A CA 1
ATOM 610 C C . PRO A 1 83 ? 6.174 -3.270 -15.553 1.00 89.81 83 PRO A C 1
ATOM 612 O O . PRO A 1 83 ? 5.874 -3.890 -16.571 1.00 89.81 83 PRO A O 1
ATOM 615 N N . ASP A 1 84 ? 5.985 -3.749 -14.324 1.00 94.00 84 ASP A N 1
ATOM 616 C CA . ASP A 1 84 ? 5.339 -5.031 -14.042 1.00 94.00 84 ASP A CA 1
ATOM 617 C C . ASP A 1 84 ? 3.910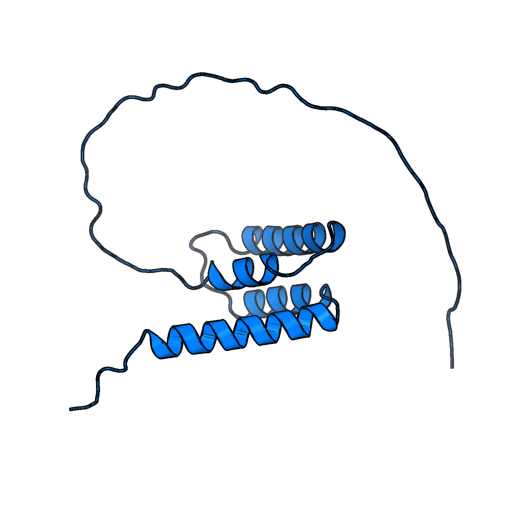 -4.798 -13.509 1.00 94.00 84 ASP A C 1
ATOM 619 O O . ASP A 1 84 ? 3.720 -4.431 -12.342 1.00 94.00 84 ASP A O 1
ATOM 623 N N . PRO A 1 85 ? 2.870 -4.956 -14.347 1.00 92.31 85 PRO A N 1
ATOM 624 C CA . PRO A 1 85 ? 1.493 -4.749 -13.917 1.00 92.31 85 PRO A CA 1
ATOM 625 C C . PRO A 1 85 ? 1.024 -5.804 -12.906 1.00 92.31 85 PRO A C 1
ATOM 627 O O . PRO A 1 85 ? 0.187 -5.485 -12.056 1.00 92.31 85 PRO A O 1
ATOM 630 N N . ALA A 1 86 ? 1.556 -7.030 -12.964 1.00 94.94 86 ALA A N 1
ATOM 631 C CA . ALA A 1 86 ? 1.179 -8.102 -12.052 1.00 94.94 86 ALA A CA 1
ATOM 632 C C . ALA A 1 86 ? 1.700 -7.809 -10.642 1.00 94.94 86 ALA A C 1
ATOM 634 O O . ALA A 1 86 ? 0.917 -7.828 -9.691 1.00 94.94 86 ALA A O 1
ATOM 635 N N . ALA A 1 87 ? 2.968 -7.409 -10.518 1.00 93.88 87 ALA A N 1
ATOM 636 C CA . ALA A 1 87 ? 3.549 -7.027 -9.233 1.00 93.88 87 ALA A CA 1
ATOM 637 C C . ALA A 1 87 ? 2.845 -5.803 -8.617 1.00 93.88 87 ALA A C 1
ATOM 639 O O . ALA A 1 87 ? 2.579 -5.767 -7.413 1.00 93.88 87 ALA A O 1
ATOM 640 N N . ARG A 1 88 ? 2.456 -4.813 -9.437 1.00 92.69 88 ARG A N 1
ATOM 641 C CA . ARG A 1 88 ? 1.665 -3.656 -8.961 1.00 92.69 88 ARG A CA 1
ATOM 642 C C . ARG A 1 88 ? 0.297 -4.076 -8.438 1.00 92.69 88 ARG A C 1
ATOM 644 O O . ARG A 1 88 ? -0.144 -3.561 -7.410 1.00 92.69 88 ARG A O 1
ATOM 651 N N . LYS A 1 89 ? -0.374 -4.997 -9.134 1.00 93.94 89 LYS A N 1
ATOM 652 C CA . LYS A 1 89 ? -1.668 -5.540 -8.706 1.00 93.94 89 LYS A CA 1
ATOM 653 C C . LYS A 1 89 ? -1.531 -6.303 -7.387 1.00 93.94 89 LYS A C 1
ATOM 655 O O . LYS A 1 89 ? -2.304 -6.044 -6.470 1.00 93.94 89 LYS A O 1
ATOM 660 N N . GLN A 1 90 ? -0.515 -7.152 -7.261 1.00 96.12 90 GLN A N 1
ATOM 661 C CA . GLN A 1 90 ? -0.236 -7.893 -6.029 1.00 96.12 90 GLN A CA 1
ATOM 662 C C . GLN A 1 90 ? 0.044 -6.959 -4.845 1.00 96.12 90 GLN A C 1
ATOM 664 O O . GLN A 1 90 ? -0.545 -7.131 -3.780 1.00 96.12 90 GLN A O 1
ATOM 669 N N . LEU A 1 91 ? 0.881 -5.931 -5.032 1.00 95.25 91 LEU A N 1
ATOM 670 C CA . LEU A 1 91 ? 1.135 -4.921 -4.000 1.00 95.25 91 LEU A CA 1
ATOM 671 C C . LEU A 1 91 ? -0.169 -4.246 -3.549 1.00 95.25 91 LEU A C 1
ATOM 673 O O . LEU A 1 91 ? -0.399 -4.057 -2.354 1.00 95.25 91 LEU A O 1
ATOM 677 N N . HIS A 1 92 ? -1.029 -3.884 -4.502 1.00 94.19 92 HIS A N 1
ATOM 678 C CA . HIS A 1 92 ? -2.315 -3.262 -4.209 1.00 94.19 92 HIS A CA 1
ATOM 679 C C . HIS A 1 92 ? -3.224 -4.196 -3.396 1.00 94.19 92 HIS A C 1
ATOM 681 O O . HIS A 1 92 ? -3.768 -3.770 -2.380 1.00 94.19 92 HIS A O 1
ATOM 687 N N . GLU A 1 93 ? -3.348 -5.465 -3.783 1.00 95.62 93 GLU A N 1
ATOM 688 C CA . GLU A 1 93 ? -4.154 -6.460 -3.063 1.00 95.62 93 GLU A CA 1
ATOM 689 C C . GLU A 1 93 ? -3.657 -6.684 -1.628 1.00 95.62 93 GLU A C 1
ATOM 691 O O . GLU A 1 93 ? -4.458 -6.691 -0.692 1.00 95.62 93 GLU A O 1
ATOM 696 N N . GLN A 1 94 ? -2.338 -6.784 -1.432 1.00 96.81 94 GLN A N 1
ATOM 697 C CA . GLN A 1 94 ? -1.739 -6.918 -0.101 1.00 96.81 94 GLN A CA 1
ATOM 698 C C . GLN A 1 94 ? -2.032 -5.701 0.783 1.00 96.81 94 GLN A C 1
ATOM 700 O O . GLN A 1 94 ? -2.323 -5.846 1.969 1.00 96.81 94 GLN A O 1
ATOM 705 N N . ILE A 1 95 ? -2.009 -4.498 0.209 1.00 95.31 95 ILE A N 1
ATOM 706 C CA . ILE A 1 95 ? -2.333 -3.277 0.948 1.00 95.31 95 ILE A CA 1
ATOM 707 C C . ILE A 1 95 ? -3.820 -3.222 1.300 1.00 95.31 95 ILE A C 1
ATOM 709 O O . ILE A 1 95 ? -4.153 -2.911 2.441 1.00 95.31 95 ILE A O 1
ATOM 713 N N . LEU A 1 96 ? -4.719 -3.601 0.385 1.00 94.19 96 LEU A N 1
ATOM 714 C CA . LEU A 1 96 ? -6.150 -3.702 0.693 1.00 94.19 96 LEU A CA 1
ATOM 715 C C . LEU A 1 96 ? -6.428 -4.721 1.802 1.00 94.19 96 LEU A C 1
ATOM 717 O O . LEU A 1 96 ? -7.307 -4.486 2.633 1.00 94.19 96 LEU A O 1
ATOM 721 N N . ALA A 1 97 ? -5.671 -5.820 1.856 1.00 96.62 97 ALA A N 1
ATOM 722 C CA . ALA A 1 97 ? -5.803 -6.831 2.902 1.00 96.62 97 ALA A CA 1
ATOM 723 C C . ALA A 1 97 ? -5.536 -6.271 4.313 1.00 96.62 97 ALA A C 1
ATOM 725 O O . ALA A 1 97 ? -6.186 -6.710 5.259 1.00 96.62 97 ALA A O 1
ATOM 726 N N . ILE A 1 98 ? -4.655 -5.271 4.443 1.00 96.19 98 ILE A N 1
ATOM 727 C CA . ILE A 1 98 ? -4.320 -4.599 5.714 1.00 96.19 98 ILE A CA 1
ATOM 728 C C . ILE A 1 98 ? -5.427 -3.629 6.164 1.00 96.19 98 ILE A C 1
ATOM 730 O O . ILE A 1 98 ? -5.577 -3.361 7.360 1.00 96.19 98 ILE A O 1
ATOM 734 N N . LEU A 1 99 ? -6.206 -3.087 5.224 1.00 95.12 99 LEU A N 1
ATOM 735 C CA . LEU A 1 99 ? -7.271 -2.129 5.522 1.00 95.12 99 LEU A CA 1
ATOM 736 C C . LEU A 1 99 ? -8.473 -2.802 6.193 1.00 95.12 99 LEU A C 1
ATOM 738 O O . LEU A 1 99 ? -8.883 -3.904 5.816 1.00 95.12 99 LEU A O 1
ATOM 742 N N . THR A 1 100 ? -9.097 -2.086 7.129 1.00 96.75 100 THR A N 1
ATOM 743 C CA . THR A 1 100 ? -10.389 -2.480 7.704 1.00 96.75 100 THR A CA 1
ATOM 744 C C . THR A 1 100 ? -11.507 -2.362 6.660 1.00 96.75 100 THR A C 1
ATOM 746 O O . THR A 1 100 ? -11.372 -1.598 5.698 1.00 96.75 100 THR A O 1
ATOM 749 N N . PRO A 1 101 ? -12.652 -3.052 6.837 1.00 95.81 101 PRO A N 1
ATOM 750 C CA . PRO A 1 101 ? -13.782 -2.927 5.915 1.00 95.81 101 PRO A CA 1
ATOM 751 C C . PRO A 1 101 ? -14.232 -1.473 5.709 1.00 95.81 101 PRO A C 1
ATOM 753 O O . PRO A 1 101 ? -14.429 -1.047 4.576 1.00 95.81 101 PRO A O 1
ATOM 756 N N . ALA A 1 102 ? -14.295 -0.679 6.784 1.00 94.75 102 ALA A N 1
ATOM 757 C CA . ALA A 1 102 ? -14.663 0.735 6.707 1.00 94.75 102 ALA A CA 1
ATOM 758 C C . ALA A 1 102 ? -13.643 1.574 5.910 1.00 94.75 102 ALA A C 1
ATOM 760 O O . ALA A 1 102 ? -14.026 2.418 5.098 1.00 94.75 102 ALA A O 1
ATOM 761 N N . GLN A 1 103 ? -12.342 1.319 6.094 1.00 96.06 103 GLN A N 1
ATOM 762 C CA . GLN A 1 103 ? -11.282 1.990 5.332 1.00 96.06 103 GLN A CA 1
ATOM 763 C C . GLN A 1 103 ? -11.337 1.632 3.839 1.00 96.06 103 GLN A C 1
ATOM 765 O O . GLN A 1 103 ? -11.098 2.504 3.005 1.00 96.06 103 GLN A O 1
ATOM 770 N N . ARG A 1 104 ? -11.689 0.386 3.486 1.00 95.12 104 ARG A N 1
ATOM 771 C CA . ARG A 1 104 ? -11.873 -0.029 2.082 1.00 95.12 104 ARG A CA 1
ATOM 772 C C . ARG A 1 104 ? -13.010 0.731 1.412 1.00 95.12 104 ARG A C 1
ATOM 774 O O . ARG A 1 104 ? -12.821 1.226 0.307 1.00 95.12 104 ARG A O 1
ATOM 781 N N . THR A 1 105 ? -14.136 0.911 2.101 1.00 95.44 105 THR A N 1
ATOM 782 C CA . THR A 1 105 ? -15.250 1.718 1.584 1.00 95.44 105 THR A CA 1
ATOM 783 C C . THR A 1 105 ? -14.820 3.161 1.310 1.00 95.44 105 THR A C 1
ATOM 785 O O . THR A 1 105 ? -15.073 3.682 0.225 1.00 95.44 105 THR A O 1
ATOM 788 N N . LYS A 1 106 ? -14.111 3.803 2.253 1.00 94.44 106 LYS A N 1
ATOM 789 C CA . LYS A 1 106 ? -13.579 5.169 2.067 1.00 94.44 106 LYS A CA 1
ATOM 790 C C . LYS A 1 106 ? -12.601 5.229 0.889 1.00 94.44 106 LYS A C 1
ATOM 792 O O . LYS A 1 106 ? -12.658 6.149 0.078 1.00 94.44 106 LYS A O 1
ATOM 797 N N . TYR A 1 107 ? -11.734 4.227 0.763 1.00 94.38 107 TYR A N 1
ATOM 798 C CA . TYR A 1 107 ? -10.797 4.114 -0.351 1.00 94.38 107 TYR A CA 1
ATOM 799 C C . TYR A 1 107 ? -11.509 4.002 -1.708 1.00 94.38 107 TYR A C 1
ATOM 801 O O . TYR A 1 107 ? -11.131 4.690 -2.655 1.00 94.38 107 TYR A O 1
ATOM 809 N N . GLU A 1 108 ? -12.559 3.186 -1.815 1.00 92.88 108 GLU A N 1
ATOM 810 C CA . GLU A 1 108 ? -13.346 3.065 -3.047 1.00 92.88 108 GLU A CA 1
ATOM 811 C C . GLU A 1 108 ? -14.051 4.374 -3.416 1.00 92.88 108 GLU A C 1
ATOM 813 O O . GLU A 1 108 ? -14.060 4.752 -4.589 1.00 92.88 108 GLU A O 1
ATOM 818 N N . GLN A 1 109 ? -14.573 5.104 -2.428 1.00 93.88 109 GLN A N 1
ATOM 819 C CA . GLN A 1 109 ? -15.171 6.425 -2.640 1.00 93.88 109 GLN A CA 1
ATOM 820 C C . GLN A 1 109 ? -14.146 7.437 -3.166 1.00 93.88 109 GLN A C 1
ATOM 822 O O . GLN A 1 109 ? -14.402 8.090 -4.178 1.00 93.88 109 GLN A O 1
ATOM 827 N N . LEU A 1 110 ? -12.969 7.523 -2.534 1.00 92.00 110 LEU A N 1
ATOM 828 C CA . LEU A 1 110 ? -11.873 8.391 -2.983 1.00 92.00 110 LEU A CA 1
ATOM 829 C C . LEU A 1 110 ? -11.424 8.031 -4.402 1.00 92.00 110 LEU A C 1
ATOM 831 O O . LEU A 1 110 ? -11.240 8.908 -5.244 1.00 92.00 110 LEU A O 1
ATOM 835 N N . LYS A 1 111 ? -11.319 6.732 -4.700 1.00 90.69 111 LYS A N 1
ATOM 836 C CA . LYS A 1 111 ? -10.984 6.242 -6.038 1.00 90.69 111 LYS A CA 1
ATOM 837 C C . LYS A 1 111 ? -12.012 6.703 -7.075 1.00 90.69 111 LYS A C 1
ATOM 839 O O . LYS A 1 111 ? -11.624 7.180 -8.138 1.00 90.69 111 LYS A O 1
ATOM 844 N N . GLN A 1 112 ? -13.308 6.572 -6.788 1.00 91.44 112 GLN A N 1
ATOM 845 C CA . GLN A 1 112 ? -14.369 7.026 -7.694 1.00 91.44 112 GLN A CA 1
ATOM 846 C C . GLN A 1 112 ? -14.340 8.544 -7.904 1.00 91.44 112 GLN A C 1
ATOM 848 O O . GLN A 1 112 ? -14.499 8.998 -9.035 1.00 91.44 112 GLN A O 1
ATOM 853 N N . GLN A 1 113 ? -14.120 9.323 -6.842 1.00 89.62 113 GLN A N 1
ATOM 854 C CA . GLN A 1 113 ? -13.983 10.781 -6.934 1.00 89.62 113 GLN A CA 1
ATOM 855 C C . GLN A 1 113 ? -12.807 11.165 -7.834 1.00 89.62 113 GLN A C 1
ATOM 857 O O . GLN A 1 113 ? -12.982 11.918 -8.789 1.00 89.62 113 GLN A O 1
ATOM 862 N N . TRP A 1 114 ? -11.648 10.544 -7.615 1.00 85.75 114 TRP A N 1
ATOM 863 C CA . TRP A 1 114 ? -10.457 10.780 -8.422 1.00 85.75 114 TRP A CA 1
ATOM 864 C C . TRP A 1 114 ? -10.653 10.418 -9.902 1.00 85.75 114 TRP A C 1
ATOM 866 O O . TRP A 1 114 ? -10.165 11.123 -10.784 1.00 85.75 114 TRP A O 1
ATOM 876 N N . HIS A 1 115 ? -11.386 9.340 -10.205 1.00 85.44 115 HIS A N 1
ATOM 877 C CA . HIS A 1 115 ? -11.734 9.004 -11.589 1.00 85.44 115 HIS A CA 1
ATOM 878 C C . HIS A 1 115 ? -12.607 10.086 -12.241 1.00 85.44 115 HIS A C 1
ATOM 880 O O . HIS A 1 115 ? -12.284 10.521 -13.345 1.00 85.44 115 HIS A O 1
ATOM 886 N N . LYS A 1 116 ? -13.640 10.575 -11.543 1.00 86.44 116 LYS A N 1
ATOM 887 C CA . LYS A 1 116 ? -14.533 11.632 -12.049 1.00 86.44 116 LYS A CA 1
ATOM 888 C C . LYS A 1 116 ? -13.797 12.944 -12.316 1.00 86.44 116 LYS A C 1
ATOM 890 O O . LYS A 1 116 ? -14.027 13.577 -13.341 1.00 86.44 116 LYS A O 1
ATOM 895 N N . GLU A 1 117 ? -12.892 13.340 -11.424 1.00 83.31 117 GLU A N 1
ATOM 896 C CA . GLU A 1 117 ? -12.073 14.549 -11.601 1.00 83.31 117 GLU A CA 1
ATOM 897 C C . GLU A 1 117 ? -11.199 14.463 -12.857 1.00 83.31 117 GLU A C 1
ATOM 899 O O . GLU A 1 117 ? -11.088 15.428 -13.614 1.00 83.31 117 GLU A O 1
ATOM 904 N N . ARG A 1 118 ? -10.621 13.284 -13.121 1.00 81.06 118 ARG A N 1
ATOM 905 C CA . ARG A 1 118 ? -9.784 13.060 -14.306 1.00 81.06 118 ARG A CA 1
ATOM 906 C C . ARG A 1 118 ? -10.576 12.993 -15.602 1.00 81.06 118 ARG A C 1
ATOM 908 O O . ARG A 1 118 ? -10.080 13.461 -16.623 1.00 81.06 118 ARG A O 1
ATOM 915 N N . GLU A 1 119 ? -11.772 12.418 -15.567 1.00 79.81 119 GLU A N 1
ATOM 916 C CA . GLU A 1 119 ? -12.680 12.407 -16.716 1.00 79.81 119 GLU A CA 1
ATOM 917 C C . GLU A 1 119 ? -13.173 13.822 -17.047 1.00 79.81 119 GLU A C 1
ATOM 919 O O . GLU A 1 119 ? -13.233 14.185 -18.217 1.00 79.81 119 GLU A O 1
ATOM 924 N N . GLY A 1 120 ? -13.429 14.662 -16.037 1.00 70.88 120 GLY A N 1
ATOM 925 C CA . GLY A 1 120 ? -13.832 16.057 -16.238 1.00 70.88 120 GLY A CA 1
ATOM 926 C C . GLY A 1 120 ? -12.728 16.983 -16.772 1.00 70.88 120 GLY A C 1
ATOM 927 O O . GLY A 1 120 ? -13.036 18.000 -17.387 1.00 70.88 120 GLY A O 1
ATOM 928 N N . GLN A 1 121 ? -11.448 16.650 -16.562 1.00 65.38 121 GLN A N 1
ATOM 929 C CA . GLN A 1 121 ? -10.299 17.474 -16.985 1.00 65.38 121 GLN A CA 1
ATOM 930 C C . GLN A 1 121 ? -9.695 17.094 -18.342 1.00 65.38 121 GLN A C 1
ATOM 932 O O . GLN A 1 121 ? -8.883 17.852 -18.867 1.00 65.38 121 GLN A O 1
ATOM 937 N N . ASN A 1 122 ? -10.107 15.974 -18.939 1.00 56.97 122 ASN A N 1
ATOM 938 C CA . ASN A 1 122 ? -9.790 15.624 -20.324 1.00 56.97 122 ASN A CA 1
ATOM 939 C C . ASN A 1 122 ? -11.066 15.751 -21.177 1.00 56.97 122 ASN A C 1
ATOM 941 O O . ASN A 1 122 ? -11.731 14.739 -21.416 1.00 56.97 122 ASN A O 1
ATOM 945 N N . PRO A 1 123 ? -11.443 16.953 -21.663 1.00 55.72 123 PRO A N 1
ATOM 946 C CA . PRO A 1 123 ? -12.419 17.026 -22.741 1.00 55.72 123 PRO A CA 1
ATOM 947 C C . PRO A 1 123 ? -11.830 16.262 -23.932 1.00 55.72 123 PRO A C 1
ATOM 949 O O . PRO A 1 123 ? -10.788 16.640 -24.468 1.00 55.72 123 PRO A O 1
ATOM 952 N N . SER A 1 124 ? -12.454 15.142 -24.308 1.00 55.53 124 SER A N 1
ATOM 953 C CA . SER A 1 124 ? -12.104 14.425 -25.537 1.00 55.53 124 SER A CA 1
ATOM 954 C C . SER A 1 124 ? -12.062 15.424 -26.699 1.00 55.53 124 SER A C 1
ATOM 956 O O . SER A 1 124 ? -13.037 16.160 -26.866 1.00 55.53 124 SER A O 1
ATOM 958 N N . PRO A 1 125 ? -10.994 15.477 -27.519 1.00 55.88 125 PRO A N 1
ATOM 959 C CA . PRO A 1 125 ? -11.078 16.177 -28.791 1.00 55.88 125 PRO A CA 1
ATOM 960 C C . PRO A 1 125 ? -12.146 15.467 -29.628 1.00 55.88 125 PRO A C 1
ATOM 962 O O . PRO A 1 125 ? -11.992 14.297 -29.979 1.00 55.88 125 PRO A O 1
ATOM 965 N N . SER A 1 126 ? -13.263 16.154 -29.872 1.00 53.56 126 SER A N 1
ATOM 966 C CA . SER A 1 126 ? -14.376 15.653 -30.676 1.00 53.56 126 SER A CA 1
ATOM 967 C C . SER A 1 126 ? -13.879 15.102 -32.020 1.00 53.56 126 SER A C 1
ATOM 969 O O . SER A 1 126 ? -13.029 15.742 -32.650 1.00 53.56 126 SER A O 1
ATOM 971 N N . PRO A 1 127 ? -14.403 13.956 -32.491 1.00 62.56 127 PRO A N 1
ATOM 972 C CA . PRO A 1 127 ? -14.140 13.501 -33.849 1.00 62.56 127 PRO A CA 1
ATOM 973 C C . PRO A 1 127 ? -14.729 14.525 -34.832 1.00 62.56 127 PRO A C 1
ATOM 975 O O . PRO A 1 127 ? -15.885 14.926 -34.684 1.00 62.56 127 PRO A O 1
ATOM 978 N N . LYS A 1 128 ? -13.904 14.990 -35.777 1.00 55.19 128 LYS A N 1
ATOM 979 C CA . LYS A 1 128 ? -14.344 15.769 -36.943 1.00 55.19 128 LYS A CA 1
ATOM 980 C C . LYS A 1 128 ? -14.940 14.851 -37.997 1.00 55.19 128 LYS A C 1
ATOM 982 O O . LYS A 1 128 ? -14.395 13.735 -38.149 1.00 55.19 128 LYS A O 1
#

Foldseek 3Di:
DDDDDDDDDDDDDDDDDDDDDDDDDDDDDDDDDDDDDDDDDDPPDPPLLVVLLVPFPDDPVLVVVLVVLVVVLCVVAPPPRDDDPVSVVVSVVVSVVSDDPVSVVSSVVSVVVVVVVVVVPDPDPDDD

Radius of gyration: 22.68 Å; chains: 1; bounding box: 43×60×66 Å

Secondary structure (DSSP, 8-state):
------------------PPP--------------PPPP-----SSHHHHHHHHTS---HHHHHHHHHHHHHHHHHS-TTSPP-HHHHHHHHHHHHHHS-HHHHHHHHHHHHHHHHHHHHH-------

Sequence (128 aa):
MKTYRSLLVAALCALAVGAPALSLADSISDATPGTTPASSAAPHHHRGWTAMIQQLDLSQQQQAQIKTLITNYKQAHPKGSQPDPAARKQLHEQILAILTPAQRTKYEQLKQQWHKEREGQNPSPSPK